Protein AF-0000000080188715 (afdb_homodimer)

Foldseek 3Di:
DPPPPPPLPDADPVLVVLVVVCVVCVVPDPDDQLCVSCVVVVHHSVVSVVNQVSVCPHDDDDNDDDDDDDPDDDDDDDD/DPPPPPPLPDADPVLVVLVVVCVVCVVPDPDDQLCVSCVVVVHHSVVSVVNQVSVCPHDDDDNGDDDDDDPDDDDDDDD

Sequence (158 aa):
MSATAAAAQSLTPKQHRILDYLRDHADDRTYFKSRNIGDELDLSAKEVGANMPAIEEADHDLDVERWGYSSSTTWKVVAMSATAAAAQSLTPKQHRILDYLRDHADDRTYFKSRNIGDELDLSAKEVGANMPAIEEADHDLDVERWGYSSSTTWKVVA

Radius of gyration: 21.08 Å; Cα contacts (8 Å, |Δi|>4): 203; chains: 2; bounding box: 25×69×39 Å

Nearest PDB structures (foldseek):
  5duk-assembly1_B  TM=5.042E-01  e=7.861E-01  Thermoplasmatales archaeon SCGC AB-539-N05
  2cqq-assembly1_A  TM=4.545E-01  e=1.966E+00  Homo sapiens
  2l9r-assembly1_A  TM=4.486E-01  e=2.912E+00  Homo sapiens
  7vf9-assembly1_F  TM=5.287E-01  e=8.865E+00  Pseudomonas aeruginosa PAO1
  5duk-assembly1_B  TM=5.044E-01  e=8.945E-01  Thermoplasmatales archaeon SCGC AB-539-N05

pLDDT: mean 87.86, std 17.8, range [27.39, 98.56]

Structure (mmCIF, N/CA/C/O backbone):
data_AF-0000000080188715-model_v1
#
loop_
_entity.id
_entity.type
_entity.pdbx_description
1 polymer 'DUF7123 domain-containing protein'
#
loop_
_atom_site.group_PDB
_atom_site.id
_atom_site.type_symbol
_atom_site.label_atom_id
_atom_site.label_alt_id
_atom_site.label_comp_id
_atom_site.label_asym_id
_atom_site.label_entity_id
_atom_site.label_seq_id
_atom_site.pdbx_PDB_ins_code
_atom_site.Cartn_x
_atom_site.Cartn_y
_atom_site.Cartn_z
_atom_site.occupancy
_atom_site.B_iso_or_equiv
_atom_site.auth_seq_id
_atom_site.auth_comp_id
_atom_site.auth_asym_id
_atom_site.auth_atom_id
_atom_site.pdbx_PDB_model_num
ATOM 1 N N . MET A 1 1 ? -9.523 34.156 -16.219 1 28.33 1 MET A N 1
ATOM 2 C CA . MET A 1 1 ? -9.914 33.344 -15.07 1 28.33 1 MET A CA 1
ATOM 3 C C . MET A 1 1 ? -8.766 33.25 -14.07 1 28.33 1 MET A C 1
ATOM 5 O O . MET A 1 1 ? -7.688 32.75 -14.398 1 28.33 1 MET A O 1
ATOM 9 N N . SER A 1 2 ? -8.523 34.25 -13.172 1 31.83 2 SER A N 1
ATOM 10 C CA . SER A 1 2 ? -7.496 34.469 -12.164 1 31.83 2 SER A CA 1
ATOM 11 C C . SER A 1 2 ? -7.387 33.281 -11.219 1 31.83 2 SER A C 1
ATOM 13 O O . SER A 1 2 ? -8.398 32.719 -10.797 1 31.83 2 SER A O 1
ATOM 15 N N . ALA A 1 3 ? -6.43 32.344 -11.445 1 40.41 3 ALA A N 1
ATOM 16 C CA . ALA A 1 3 ? -6.141 31.25 -10.539 1 40.41 3 ALA A CA 1
ATOM 17 C C . ALA A 1 3 ? -6.219 31.703 -9.086 1 40.41 3 ALA A C 1
ATOM 19 O O . ALA A 1 3 ? -5.449 32.562 -8.648 1 40.41 3 ALA A O 1
ATOM 20 N N . THR A 1 4 ? -7.449 31.922 -8.617 1 41.44 4 THR A N 1
ATOM 21 C CA . THR A 1 4 ? -7.668 32.25 -7.207 1 41.44 4 THR A CA 1
ATOM 22 C C . THR A 1 4 ? -6.672 31.484 -6.324 1 41.44 4 THR A C 1
ATOM 24 O O . THR A 1 4 ? -6.574 30.266 -6.395 1 41.44 4 THR A O 1
ATOM 27 N N . ALA A 1 5 ? -5.578 32.031 -5.949 1 42.66 5 ALA A N 1
ATOM 28 C CA . ALA A 1 5 ? -4.66 31.547 -4.922 1 42.66 5 ALA A CA 1
ATOM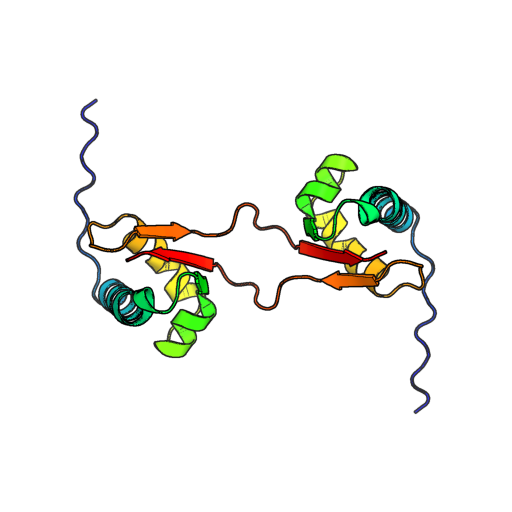 29 C C . ALA A 1 5 ? -5.418 30.891 -3.768 1 42.66 5 ALA A C 1
ATOM 31 O O . ALA A 1 5 ? -6.266 31.531 -3.137 1 42.66 5 ALA A O 1
ATOM 32 N N . ALA A 1 6 ? -5.941 29.719 -3.844 1 44.91 6 ALA A N 1
ATOM 33 C CA . ALA A 1 6 ? -6.605 29.094 -2.703 1 44.91 6 ALA A CA 1
ATOM 34 C C . ALA A 1 6 ? -5.965 29.531 -1.39 1 44.91 6 ALA A C 1
ATOM 36 O O . ALA A 1 6 ? -4.742 29.469 -1.238 1 44.91 6 ALA A O 1
ATOM 37 N N . ALA A 1 7 ? -6.383 30.5 -0.701 1 47.44 7 ALA A N 1
ATOM 38 C CA . ALA A 1 7 ? -6.027 30.969 0.634 1 47.44 7 ALA A CA 1
ATOM 39 C C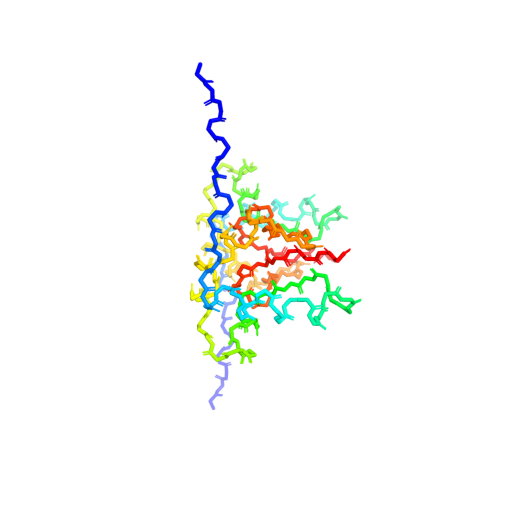 . ALA A 1 7 ? -5.527 29.828 1.509 1 47.44 7 ALA A C 1
ATOM 41 O O . ALA A 1 7 ? -6.094 28.734 1.488 1 47.44 7 ALA A O 1
ATOM 42 N N . ALA A 1 8 ? -4.191 29.641 1.645 1 52.78 8 ALA A N 1
ATOM 43 C CA . ALA A 1 8 ? -3.623 28.656 2.551 1 52.78 8 ALA A CA 1
ATOM 44 C C . ALA A 1 8 ? -4.504 28.469 3.781 1 52.78 8 ALA A C 1
ATOM 46 O O . ALA A 1 8 ? -4.668 29.391 4.586 1 52.78 8 ALA A O 1
ATOM 47 N N . GLN A 1 9 ? -5.727 27.938 3.541 1 66 9 GLN A N 1
ATOM 48 C CA . GLN A 1 9 ? -6.617 27.734 4.68 1 66 9 GLN A CA 1
ATOM 49 C C . GLN A 1 9 ? -5.832 27.312 5.918 1 66 9 GLN A C 1
ATOM 51 O O . GLN A 1 9 ? -4.844 26.578 5.816 1 66 9 GLN A O 1
ATOM 56 N N . SER A 1 10 ? -6.023 28.125 6.938 1 88.19 10 SER A N 1
ATOM 57 C CA . SER A 1 10 ? -5.41 27.859 8.234 1 88.19 10 SER A CA 1
ATOM 58 C C . SER A 1 10 ? -5.723 26.453 8.719 1 88.19 10 SER A C 1
ATOM 60 O O . SER A 1 10 ? -6.828 25.953 8.516 1 88.19 10 SER A O 1
ATOM 62 N N . LEU A 1 11 ? -4.758 25.781 9.109 1 95.38 11 LEU A N 1
ATOM 63 C CA . LEU A 1 11 ? -4.891 24.422 9.625 1 95.38 11 LEU A CA 1
ATOM 64 C C . LEU A 1 11 ? -5.742 24.406 10.891 1 95.38 11 LEU A C 1
ATOM 66 O O . LEU A 1 11 ? -5.691 25.344 11.695 1 95.38 11 LEU A O 1
ATOM 70 N N . THR A 1 12 ? -6.59 23.438 10.969 1 96.38 12 THR A N 1
ATOM 71 C CA . THR A 1 12 ? -7.324 23.203 12.211 1 96.38 12 THR A CA 1
ATOM 72 C C . THR A 1 12 ? -6.375 22.781 13.328 1 96.38 12 THR A C 1
ATOM 74 O O . THR A 1 12 ? -5.223 22.422 13.07 1 96.38 12 THR A O 1
ATOM 77 N N . PRO A 1 13 ? -6.848 22.891 14.531 1 96.25 13 PRO A N 1
ATOM 78 C CA . PRO A 1 13 ? -6.008 22.453 15.648 1 96.25 13 PRO A CA 1
ATOM 79 C C . PRO A 1 13 ? -5.535 21 15.492 1 96.25 13 PRO A C 1
ATOM 81 O O . PRO A 1 13 ? -4.387 20.688 15.805 1 96.25 13 PRO A O 1
ATOM 84 N N . LYS A 1 14 ? -6.41 20.172 15.031 1 97.19 14 LYS A N 1
ATOM 85 C CA . LYS A 1 14 ? -6.023 18.781 14.82 1 97.19 14 LYS A CA 1
ATOM 86 C C . LYS A 1 14 ? -4.941 18.672 13.75 1 97.19 14 LYS A C 1
ATOM 88 O O . LYS A 1 14 ? -3.967 17.938 13.922 1 97.19 14 LYS A O 1
ATOM 93 N N . GLN A 1 15 ? -5.066 19.344 12.727 1 97.75 15 GLN A N 1
ATOM 94 C CA . GLN A 1 15 ? -4.074 19.359 11.656 1 97.75 15 GLN A CA 1
ATOM 95 C C . GLN A 1 15 ? -2.732 19.891 12.164 1 97.75 15 GLN A C 1
ATOM 97 O O . GLN A 1 15 ? -1.677 19.359 11.797 1 97.75 15 GLN A O 1
ATOM 102 N N . HIS A 1 16 ? -2.816 20.859 13.023 1 97.31 16 HIS A N 1
ATOM 103 C CA . HIS A 1 16 ? -1.587 21.391 13.602 1 97.31 16 HIS A CA 1
ATOM 104 C C . HIS A 1 16 ? -0.886 20.359 14.469 1 97.31 16 HIS A C 1
ATOM 106 O O . HIS A 1 16 ? 0.342 20.25 14.445 1 97.31 16 HIS A O 1
ATOM 112 N N . ARG A 1 17 ? -1.67 19.688 15.195 1 97.88 17 ARG A N 1
ATOM 113 C CA . ARG A 1 17 ? -1.108 18.625 16.031 1 97.88 17 ARG A CA 1
ATOM 114 C C . ARG A 1 17 ? -0.379 17.594 15.18 1 97.88 17 ARG A C 1
ATOM 116 O O . ARG A 1 17 ? 0.728 17.172 15.523 1 97.88 17 ARG A O 1
ATOM 123 N N . ILE A 1 18 ? -0.986 17.156 14.109 1 98.5 18 ILE A N 1
ATOM 124 C CA . ILE A 1 18 ? -0.367 16.188 13.219 1 98.5 18 ILE A CA 1
ATOM 125 C C . ILE A 1 18 ? 0.904 16.781 12.609 1 98.5 18 ILE A C 1
ATOM 127 O O . ILE A 1 18 ? 1.949 16.125 12.586 1 98.5 18 ILE A O 1
ATOM 131 N N . LEU A 1 19 ? 0.84 17.969 12.172 1 98.38 19 LEU A N 1
ATOM 132 C CA . LEU A 1 19 ? 1.987 18.641 11.562 1 98.38 19 LEU A CA 1
ATOM 133 C C . LEU A 1 19 ? 3.154 18.719 12.539 1 98.38 19 LEU A C 1
ATOM 135 O O . LEU A 1 19 ? 4.305 18.469 12.164 1 98.38 19 LEU A O 1
ATOM 139 N N . ASP A 1 20 ? 2.906 19.062 13.742 1 98.06 20 ASP A N 1
ATOM 140 C CA . ASP A 1 20 ? 3.949 19.156 14.766 1 98.06 20 ASP A CA 1
ATOM 141 C C . ASP A 1 20 ? 4.637 17.797 14.961 1 98.06 20 ASP A C 1
ATOM 143 O O . ASP A 1 20 ? 5.859 17.734 15.094 1 98.06 20 ASP A O 1
ATOM 147 N N . TYR A 1 21 ? 3.832 16.828 15.078 1 98.5 21 TYR A N 1
ATOM 148 C CA . TYR A 1 21 ? 4.379 15.477 15.188 1 98.5 21 TYR A CA 1
ATOM 149 C C . TYR A 1 21 ? 5.324 15.18 14.031 1 98.5 21 TYR A C 1
ATOM 151 O O . TYR A 1 21 ? 6.418 14.641 14.234 1 98.5 21 TYR A O 1
ATOM 159 N N . LEU A 1 22 ? 4.926 15.461 12.766 1 98.38 22 LEU A N 1
ATOM 160 C CA . LEU A 1 22 ? 5.77 15.234 11.602 1 98.38 22 LEU A CA 1
ATOM 161 C C . LEU A 1 22 ? 7.082 16 11.719 1 98.38 22 LEU A C 1
ATOM 163 O O . LEU A 1 22 ? 8.156 15.453 11.453 1 98.38 22 LEU A O 1
ATOM 167 N N . ARG A 1 23 ? 7.012 17.203 12.133 1 97.69 23 ARG A N 1
ATOM 168 C CA . ARG A 1 23 ? 8.195 18.047 12.297 1 97.69 23 ARG A CA 1
ATOM 169 C C . ARG A 1 23 ? 9.195 17.422 13.258 1 97.69 23 ARG A C 1
ATOM 171 O O . ARG A 1 23 ? 10.391 17.391 12.984 1 97.69 23 ARG A O 1
ATOM 178 N N . ASP A 1 24 ? 8.633 16.922 14.281 1 97.5 24 ASP A N 1
ATOM 179 C CA . ASP A 1 24 ? 9.461 16.375 15.352 1 97.5 24 ASP A CA 1
ATOM 180 C C . ASP A 1 24 ? 10.188 15.117 14.883 1 97.5 24 ASP A C 1
ATOM 182 O O . ASP A 1 24 ? 11.203 14.719 15.469 1 97.5 24 ASP A O 1
ATOM 186 N N . HIS A 1 25 ? 9.695 14.5 13.859 1 97.75 25 HIS A N 1
ATOM 187 C CA . HIS A 1 25 ? 10.242 13.195 13.508 1 97.75 25 HIS A CA 1
ATOM 188 C C . HIS A 1 25 ? 10.844 13.211 12.102 1 97.75 25 HIS A C 1
ATOM 190 O O . HIS A 1 25 ? 11.508 12.258 11.695 1 97.75 25 HIS A O 1
ATOM 196 N N . ALA A 1 26 ? 10.703 14.289 11.391 1 96.62 26 ALA A N 1
ATOM 197 C CA . ALA A 1 26 ? 11.039 14.359 9.969 1 96.62 26 ALA A CA 1
ATOM 198 C C . ALA A 1 26 ? 12.555 14.297 9.758 1 96.62 26 ALA A C 1
ATOM 200 O O . ALA A 1 26 ? 13.023 13.977 8.672 1 96.62 26 ALA A O 1
ATOM 201 N N . ASP A 1 27 ? 13.344 14.617 10.789 1 92.81 27 ASP A N 1
ATOM 202 C CA . ASP A 1 27 ? 14.797 14.547 10.672 1 92.81 27 ASP A CA 1
ATOM 203 C C . ASP A 1 27 ? 15.281 13.102 10.664 1 92.81 27 ASP A C 1
ATOM 205 O O . ASP A 1 27 ? 16.312 12.789 10.062 1 92.81 27 ASP A O 1
ATOM 209 N N . ASP A 1 28 ? 14.539 12.258 11.234 1 92.94 28 ASP A N 1
ATOM 210 C CA . ASP A 1 28 ? 14.977 10.883 11.445 1 92.94 28 ASP A CA 1
ATOM 211 C C . ASP A 1 28 ? 14.188 9.914 10.555 1 92.94 28 ASP A C 1
ATOM 213 O O . ASP A 1 28 ? 14.562 8.75 10.422 1 92.94 28 ASP A O 1
ATOM 217 N N . ARG A 1 29 ? 13.055 10.422 10.078 1 93.19 29 ARG A N 1
ATOM 218 C CA . ARG A 1 29 ? 12.141 9.547 9.344 1 93.19 29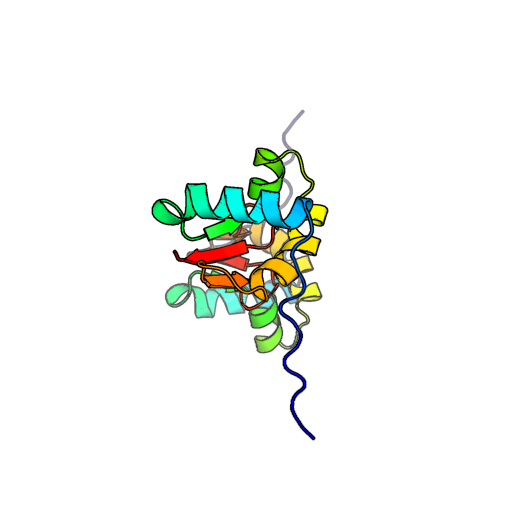 ARG A CA 1
ATOM 219 C C . ARG A 1 29 ? 11.594 10.242 8.102 1 93.19 29 ARG A C 1
ATOM 221 O O . ARG A 1 29 ? 11.234 11.414 8.148 1 93.19 29 ARG A O 1
ATOM 228 N N . THR A 1 30 ? 11.547 9.523 7.012 1 94.44 30 THR A N 1
ATOM 229 C CA . THR A 1 30 ? 11.078 10.094 5.754 1 94.44 30 THR A CA 1
ATOM 230 C C . THR A 1 30 ? 9.664 9.609 5.438 1 94.44 30 THR A C 1
ATOM 232 O O . THR A 1 30 ? 8.859 10.352 4.859 1 94.44 30 THR A O 1
ATOM 235 N N . TYR A 1 31 ? 9.344 8.344 5.836 1 91.88 31 TYR A N 1
ATOM 236 C CA . TYR A 1 31 ? 8.062 7.754 5.48 1 91.88 31 TYR A CA 1
ATOM 237 C C . TYR A 1 31 ? 7.207 7.52 6.719 1 91.88 31 TYR A C 1
ATOM 239 O O . TYR A 1 31 ? 7.68 6.953 7.707 1 91.88 31 TYR A O 1
ATOM 247 N N . PHE A 1 32 ? 5.961 8.047 6.633 1 95.19 32 PHE A N 1
ATOM 248 C CA . PHE A 1 32 ? 5.008 7.941 7.73 1 95.19 32 PHE A CA 1
ATOM 249 C C . PHE A 1 32 ? 3.746 7.215 7.289 1 95.19 32 PHE A C 1
ATOM 251 O O . PHE A 1 32 ? 3.068 7.648 6.355 1 95.19 32 PHE A O 1
ATOM 258 N N . LYS A 1 33 ? 3.373 6.125 7.988 1 91.75 33 LYS A N 1
ATOM 259 C CA . LYS A 1 33 ? 2.082 5.484 7.75 1 91.75 33 LYS A CA 1
ATOM 260 C C .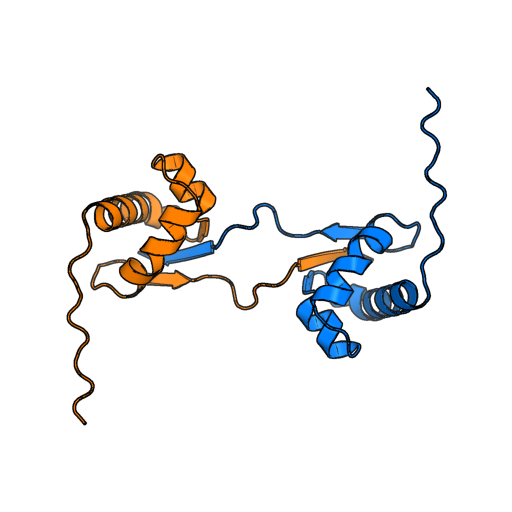 LYS A 1 33 ? 0.987 6.117 8.602 1 91.75 33 LYS A C 1
ATOM 262 O O . LYS A 1 33 ? 1.188 6.371 9.789 1 91.75 33 LYS A O 1
ATOM 267 N N . SER A 1 34 ? -0.17 6.344 7.922 1 95.06 34 SER A N 1
ATOM 268 C CA . SER A 1 34 ? -1.286 6.957 8.633 1 95.06 34 SER A CA 1
ATOM 269 C C . SER A 1 34 ? -1.621 6.188 9.906 1 95.06 34 SER A C 1
ATOM 271 O O . SER A 1 34 ? -1.9 6.789 10.945 1 95.06 34 SER A O 1
ATOM 273 N N . ARG A 1 35 ? -1.6 4.918 9.836 1 95 35 ARG A N 1
ATOM 274 C CA . ARG A 1 35 ? -1.927 4.098 11 1 95 35 ARG A CA 1
ATOM 275 C C . ARG A 1 35 ? -0.937 4.336 12.133 1 95 35 ARG A C 1
ATOM 277 O O . ARG A 1 35 ? -1.333 4.461 13.297 1 95 35 ARG A O 1
ATOM 284 N N . ASN A 1 36 ? 0.306 4.441 11.828 1 94.5 36 ASN A N 1
ATOM 285 C CA . ASN A 1 36 ? 1.323 4.672 12.852 1 94.5 36 ASN A CA 1
ATOM 286 C C . ASN A 1 36 ? 1.208 6.066 13.453 1 94.5 36 ASN A C 1
ATOM 288 O O . ASN A 1 36 ? 1.36 6.242 14.664 1 94.5 36 ASN A O 1
ATOM 292 N N . ILE A 1 37 ? 0.968 7.035 12.578 1 97.38 37 ILE A N 1
ATOM 293 C CA . ILE A 1 37 ? 0.721 8.391 13.07 1 97.38 37 ILE A CA 1
ATOM 294 C C . ILE A 1 37 ? -0.447 8.375 14.055 1 97.38 37 ILE A C 1
ATOM 296 O O . ILE A 1 37 ? -0.354 8.945 15.148 1 97.38 37 ILE A O 1
ATOM 300 N N . GLY A 1 38 ? -1.505 7.734 13.633 1 97.81 38 GLY A N 1
ATOM 301 C CA . GLY A 1 38 ? -2.676 7.633 14.492 1 97.81 38 GLY A CA 1
ATOM 302 C C . GLY A 1 38 ? -2.377 6.988 15.836 1 97.81 38 GLY A C 1
ATOM 303 O O . GLY A 1 38 ? -2.785 7.5 16.875 1 97.81 38 GLY A O 1
ATOM 304 N N . ASP A 1 39 ? -1.614 5.945 15.875 1 96.5 39 ASP A N 1
ATOM 305 C CA . ASP A 1 39 ? -1.262 5.238 17.094 1 96.5 39 ASP A CA 1
ATOM 306 C C . ASP A 1 39 ? -0.499 6.152 18.062 1 96.5 39 ASP A C 1
ATOM 308 O O . ASP A 1 39 ? -0.708 6.098 19.266 1 96.5 39 ASP A O 1
ATOM 312 N N . GLU A 1 40 ? 0.334 6.977 17.484 1 97.06 40 GLU A N 1
ATOM 313 C CA . GLU A 1 40 ? 1.166 7.855 18.312 1 97.06 40 GLU A CA 1
ATOM 314 C C . GLU A 1 40 ? 0.356 9.023 18.859 1 97.06 40 GLU A C 1
ATOM 316 O O . GLU A 1 40 ? 0.639 9.523 19.953 1 97.06 40 GLU A O 1
ATOM 321 N N . LEU A 1 41 ? -0.663 9.406 18.203 1 98.56 41 LEU A N 1
ATOM 322 C CA . LEU A 1 41 ? -1.377 10.625 18.562 1 98.56 41 LEU A CA 1
ATOM 323 C C . LEU A 1 41 ? -2.758 10.305 19.125 1 98.56 41 LEU A C 1
ATOM 325 O O . LEU A 1 41 ? -3.549 11.211 19.391 1 98.56 41 LEU A O 1
ATOM 329 N N . ASP A 1 42 ? -3.049 9.078 19.219 1 98 42 ASP A N 1
ATOM 330 C CA . ASP A 1 42 ? -4.355 8.633 19.703 1 98 42 ASP A CA 1
ATOM 331 C C . ASP A 1 42 ? -5.465 9.07 18.75 1 98 42 ASP A C 1
ATOM 333 O O . ASP A 1 42 ? -6.453 9.672 19.172 1 98 42 ASP A O 1
ATOM 337 N N . LEU A 1 43 ? -5.215 8.844 17.469 1 98.12 43 LEU A N 1
ATOM 338 C CA . LEU A 1 43 ? -6.164 9.016 16.375 1 98.12 43 LEU A CA 1
ATOM 339 C C . LEU A 1 43 ? -6.34 7.719 15.594 1 98.12 43 LEU A C 1
ATOM 341 O O . LEU A 1 43 ? -5.508 6.812 15.688 1 98.12 43 LEU A O 1
ATOM 345 N N . SER A 1 44 ? -7.477 7.66 14.898 1 96.75 44 SER A N 1
ATOM 346 C CA . SER A 1 44 ? -7.621 6.539 13.977 1 96.75 44 SER A CA 1
ATOM 347 C C . SER A 1 44 ? -6.848 6.785 12.688 1 96.75 44 SER A C 1
ATOM 349 O O . SER A 1 44 ? -6.602 7.934 12.312 1 96.75 44 SER A O 1
ATOM 351 N N . ALA A 1 45 ? -6.586 5.727 12.008 1 94.5 45 ALA A N 1
ATOM 352 C CA . ALA A 1 45 ? -5.977 5.836 10.68 1 94.5 45 ALA A CA 1
ATOM 353 C C . ALA A 1 45 ? -6.848 6.664 9.742 1 94.5 45 ALA A C 1
ATOM 355 O O . ALA A 1 45 ? -6.336 7.469 8.961 1 94.5 45 ALA A O 1
ATOM 356 N N . LYS A 1 46 ? -8.141 6.496 9.914 1 95.31 46 LYS A N 1
ATOM 357 C CA . LYS A 1 46 ? -9.102 7.227 9.086 1 95.31 46 LYS A CA 1
ATOM 358 C C . LYS A 1 46 ? -9.031 8.727 9.352 1 95.31 46 LYS A C 1
ATOM 360 O O . LYS A 1 46 ? -9.07 9.531 8.422 1 95.31 46 LYS A O 1
ATOM 365 N N . GLU A 1 47 ? -8.906 9.086 10.57 1 96.88 47 GLU A N 1
ATOM 366 C CA . GLU A 1 47 ? -8.797 10.492 10.953 1 96.88 47 GLU A CA 1
ATOM 367 C C . GLU A 1 47 ? -7.52 11.117 10.398 1 96.88 47 GLU A C 1
ATOM 369 O O . GLU A 1 47 ? -7.547 12.227 9.867 1 96.88 47 GLU A O 1
ATOM 374 N N . VAL A 1 48 ? -6.457 10.43 10.461 1 97.88 48 VAL A N 1
ATOM 375 C CA . VAL A 1 48 ? -5.191 10.945 9.953 1 97.88 48 VAL A CA 1
ATOM 376 C C . VAL A 1 48 ? -5.273 11.117 8.438 1 97.88 48 VAL A C 1
ATOM 378 O O . VAL A 1 48 ? -4.949 12.188 7.906 1 97.88 48 VAL A O 1
ATOM 381 N N . GLY A 1 49 ? -5.695 10.086 7.816 1 96 49 GLY A N 1
ATOM 382 C CA . GLY A 1 49 ? -5.812 10.125 6.367 1 96 49 GLY A CA 1
ATOM 383 C C . GLY A 1 49 ? -6.668 11.273 5.867 1 96 49 GLY A C 1
ATOM 384 O O . GLY A 1 49 ? -6.355 11.891 4.848 1 96 49 GLY A O 1
ATOM 385 N N . ALA A 1 50 ? -7.727 11.586 6.566 1 96.69 50 ALA A N 1
ATOM 386 C CA . ALA A 1 50 ? -8.648 12.648 6.168 1 96.69 50 ALA A CA 1
ATOM 387 C C . ALA A 1 50 ? -8.008 14.023 6.336 1 96.69 50 ALA A C 1
ATOM 389 O O . ALA A 1 50 ? -8.398 14.984 5.676 1 96.69 50 ALA A O 1
ATOM 390 N N . ASN A 1 51 ? -6.996 14.102 7.176 1 97.75 51 ASN A N 1
ATOM 391 C CA . ASN A 1 51 ? -6.426 15.406 7.492 1 97.75 51 ASN A CA 1
ATOM 392 C C . ASN A 1 51 ? -5.121 15.648 6.734 1 97.75 51 ASN A C 1
ATOM 394 O O . ASN A 1 51 ? -4.699 16.797 6.562 1 97.75 51 ASN A O 1
ATOM 398 N N . MET A 1 52 ? -4.512 14.641 6.246 1 97.75 52 MET A N 1
ATOM 399 C CA . MET A 1 52 ? -3.184 14.734 5.645 1 97.75 52 MET A CA 1
ATOM 400 C C . MET A 1 52 ? -3.232 15.516 4.336 1 97.75 52 MET A C 1
ATOM 402 O O . MET A 1 52 ? -2.314 16.281 4.035 1 97.75 52 MET A O 1
ATOM 406 N N . PRO A 1 53 ? -4.332 15.438 3.549 1 96.5 53 PRO A N 1
ATOM 407 C CA . PRO A 1 53 ? -4.355 16.234 2.318 1 96.5 53 PRO A CA 1
ATOM 408 C C . PRO A 1 53 ? -4.285 17.734 2.586 1 96.5 53 PRO A C 1
ATOM 410 O O . PRO A 1 53 ? -3.611 18.469 1.855 1 96.5 53 PRO A O 1
ATOM 413 N N . ALA A 1 54 ? -4.938 18.188 3.631 1 96.81 54 ALA A N 1
ATOM 414 C CA . ALA A 1 54 ? -4.867 19.609 3.98 1 96.81 54 ALA A CA 1
ATOM 415 C C . ALA A 1 54 ? -3.445 20 4.363 1 96.81 54 ALA A C 1
ATOM 417 O O . ALA A 1 54 ? -2.992 21.109 4.023 1 96.81 54 ALA A O 1
ATOM 418 N N . ILE A 1 55 ? -2.758 19.125 5.008 1 97.38 55 ILE A N 1
ATOM 419 C CA . ILE A 1 55 ? -1.382 19.391 5.414 1 97.38 55 ILE A CA 1
ATOM 420 C C . ILE A 1 55 ? -0.472 19.406 4.188 1 97.38 55 ILE A C 1
ATOM 422 O O . ILE A 1 55 ? 0.423 20.234 4.074 1 97.38 55 ILE A O 1
ATOM 426 N N . GLU A 1 56 ? -0.726 18.516 3.371 1 96.5 56 GLU A N 1
ATOM 427 C CA . GLU A 1 56 ? 0.024 18.453 2.121 1 96.5 56 GLU A CA 1
ATOM 428 C C . GLU A 1 56 ? -0.074 19.75 1.342 1 96.5 56 GLU A C 1
ATOM 430 O O . GLU A 1 56 ? 0.916 20.219 0.774 1 96.5 56 GLU A O 1
ATOM 435 N N . GLU A 1 57 ? -1.206 20.375 1.397 1 95.19 57 GLU A N 1
ATOM 436 C CA . GLU A 1 57 ? -1.49 21.531 0.562 1 95.19 57 GLU A CA 1
ATOM 437 C C . GLU A 1 57 ? -1.162 22.828 1.292 1 95.19 57 GLU A C 1
ATOM 439 O O . GLU A 1 57 ? -1.07 23.891 0.672 1 95.19 57 GLU A O 1
ATOM 444 N N . ALA A 1 58 ? -1.022 22.75 2.537 1 95.25 58 ALA A N 1
ATOM 445 C CA . ALA A 1 58 ? -0.818 23.953 3.334 1 95.25 58 ALA A CA 1
ATOM 446 C C . ALA A 1 58 ? 0.597 24.5 3.154 1 95.25 58 ALA A C 1
ATOM 448 O O . ALA A 1 58 ? 1.465 23.812 2.604 1 95.25 58 ALA A O 1
ATOM 449 N N . ASP A 1 59 ? 0.692 25.797 3.613 1 94 59 ASP A N 1
ATOM 450 C CA . ASP A 1 59 ? 1.998 26.453 3.566 1 94 59 ASP A CA 1
ATOM 451 C C . ASP A 1 59 ? 2.764 26.234 4.871 1 94 59 ASP A C 1
ATOM 453 O O . ASP A 1 59 ? 2.418 26.828 5.898 1 94 59 ASP A O 1
ATOM 457 N N . HIS A 1 60 ? 3.732 25.406 4.75 1 94.75 60 HIS A N 1
ATOM 458 C CA . HIS A 1 60 ? 4.605 25.125 5.887 1 94.75 60 HIS A CA 1
ATOM 459 C C . HIS A 1 60 ? 5.984 24.672 5.43 1 94.75 60 HIS A C 1
ATOM 461 O O . HIS A 1 60 ? 6.285 24.703 4.234 1 94.75 60 HIS A O 1
ATOM 467 N N . ASP A 1 61 ? 6.777 24.266 6.41 1 95.12 61 ASP A N 1
ATOM 468 C CA . ASP A 1 61 ? 8.211 24.125 6.156 1 95.12 61 ASP A CA 1
ATOM 469 C C . ASP A 1 61 ? 8.547 22.703 5.715 1 95.12 61 ASP A C 1
ATOM 471 O O . ASP A 1 61 ? 9.711 22.391 5.453 1 95.12 61 ASP A O 1
ATOM 475 N N . LEU A 1 62 ? 7.605 21.828 5.688 1 96.94 62 LEU A N 1
ATOM 476 C CA . LEU A 1 62 ? 7.84 20.453 5.266 1 96.94 62 LEU A CA 1
ATOM 477 C C . LEU A 1 62 ? 7.34 20.219 3.842 1 96.94 62 LEU A C 1
ATOM 479 O O . LEU A 1 62 ? 6.391 20.875 3.402 1 96.94 62 LEU A O 1
ATOM 483 N N . ASP A 1 63 ? 8.031 19.391 3.113 1 96.31 63 ASP A N 1
ATOM 484 C CA . ASP A 1 63 ? 7.48 18.812 1.887 1 96.31 63 ASP A CA 1
ATOM 485 C C . ASP A 1 63 ? 6.727 17.516 2.174 1 96.31 63 ASP A C 1
ATOM 487 O O . ASP A 1 63 ? 7.332 16.516 2.562 1 96.31 63 ASP A O 1
ATOM 491 N N . VAL A 1 64 ? 5.453 17.547 2.062 1 97 64 VAL A N 1
ATOM 492 C CA . VAL A 1 64 ? 4.578 16.422 2.363 1 97 64 VAL A CA 1
ATOM 493 C C . VAL A 1 64 ? 3.873 15.961 1.089 1 97 64 VAL A C 1
ATOM 495 O O . VAL A 1 64 ? 3.279 16.781 0.372 1 97 64 VAL A O 1
ATOM 498 N N . GLU A 1 65 ? 3.938 14.734 0.755 1 94.44 65 GLU A N 1
ATOM 499 C CA . GLU A 1 65 ? 3.238 14.195 -0.409 1 94.44 65 GLU A CA 1
ATOM 500 C C . GLU A 1 65 ? 2.799 12.758 -0.173 1 94.44 65 GLU A C 1
ATOM 502 O O . GLU A 1 65 ? 3.48 12 0.521 1 94.44 65 GLU A O 1
ATOM 507 N N . ARG A 1 66 ? 1.634 12.406 -0.61 1 89.81 66 ARG A N 1
ATOM 508 C CA . ARG A 1 66 ? 1.186 11.016 -0.563 1 89.81 66 ARG A CA 1
ATOM 509 C C . ARG A 1 66 ? 2.139 10.102 -1.328 1 89.81 66 ARG A C 1
ATOM 511 O O . ARG A 1 66 ? 2.465 10.375 -2.486 1 89.81 66 ARG A O 1
ATOM 518 N N . TRP A 1 67 ? 2.57 9.172 -0.429 1 82.31 67 TRP A N 1
ATOM 519 C CA . TRP A 1 67 ? 3.523 8.234 -1.021 1 82.31 67 TRP A CA 1
ATOM 520 C C . TRP A 1 67 ? 2.812 7.012 -1.578 1 82.31 67 TRP A C 1
ATOM 522 O O . TRP A 1 67 ? 2.064 6.34 -0.861 1 82.31 67 TRP A O 1
ATOM 532 N N . GLY A 1 68 ? 3.104 6.453 -2.477 1 66.69 68 GLY A N 1
ATOM 533 C CA . GLY A 1 68 ? 2.621 5.219 -3.072 1 66.69 68 GLY A CA 1
ATOM 534 C C . GLY A 1 68 ? 1.793 5.441 -4.324 1 66.69 68 GLY A C 1
ATOM 535 O O . GLY A 1 68 ? 1.172 6.496 -4.484 1 66.69 68 GLY A O 1
ATOM 536 N N . TYR A 1 69 ? 2.324 5.098 -5.438 1 63.38 69 TYR A N 1
ATOM 537 C CA . TYR A 1 69 ? 1.682 5.16 -6.746 1 63.38 69 TYR A CA 1
ATOM 538 C C . TYR A 1 69 ? 0.334 4.449 -6.727 1 63.38 69 TYR A C 1
ATOM 540 O O . TYR A 1 69 ? -0.701 5.059 -7.008 1 63.38 69 TYR A O 1
ATOM 548 N N . SER A 1 70 ? 0.23 3.162 -7.016 1 60.91 70 SER A N 1
ATOM 549 C CA . SER A 1 70 ? -1.021 2.449 -7.254 1 60.91 70 SER A CA 1
ATOM 550 C C . SER A 1 70 ? -1.461 1.672 -6.02 1 60.91 70 SER A C 1
ATOM 552 O O . SER A 1 70 ? -0.629 1.112 -5.301 1 60.91 70 SER A O 1
ATOM 554 N N . SER A 1 71 ? -2.645 2.047 -5.598 1 68.94 71 SER A N 1
ATOM 555 C CA . SER A 1 71 ? -3.273 1.347 -4.484 1 68.94 71 SER A CA 1
ATOM 556 C C . SER A 1 71 ? -3.514 -0.122 -4.816 1 68.94 71 SER A C 1
ATOM 558 O O . SER A 1 71 ? -4.387 -0.445 -5.625 1 68.94 71 SER A O 1
ATOM 560 N N . SER A 1 72 ? -2.545 -0.767 -5.254 1 80.38 72 SER A N 1
ATOM 561 C CA . SER A 1 72 ? -2.779 -2.172 -5.57 1 80.38 72 SER A CA 1
ATOM 562 C C . SER A 1 72 ? -1.91 -3.084 -4.707 1 80.38 72 SER A C 1
ATOM 564 O O . SER A 1 72 ? -0.784 -2.727 -4.355 1 80.38 72 SER A O 1
ATOM 566 N N . THR A 1 73 ? -2.592 -4.23 -4.363 1 87.5 73 THR A N 1
ATOM 567 C CA . THR A 1 73 ? -1.835 -5.211 -3.59 1 87.5 73 THR A CA 1
ATOM 568 C C . THR A 1 73 ? -0.558 -5.609 -4.324 1 87.5 73 THR A C 1
ATOM 570 O O . THR A 1 73 ? -0.572 -5.816 -5.539 1 87.5 73 THR A O 1
ATOM 573 N N . THR A 1 74 ? 0.524 -5.645 -3.504 1 90 74 THR A N 1
ATOM 574 C CA . THR A 1 74 ? 1.797 -6.086 -4.062 1 90 74 THR A CA 1
ATOM 575 C C . THR A 1 74 ? 2.148 -7.484 -3.564 1 90 74 THR A C 1
ATOM 577 O O . THR A 1 74 ? 1.912 -7.812 -2.398 1 90 74 THR A O 1
ATOM 580 N N . TRP A 1 75 ? 2.688 -8.281 -4.473 1 94.31 75 TRP A N 1
ATOM 581 C CA . TRP A 1 75 ? 3.125 -9.641 -4.164 1 94.31 75 TRP A CA 1
ATOM 582 C C . TRP A 1 75 ? 4.621 -9.797 -4.406 1 94.31 75 TRP A C 1
ATOM 584 O O . TRP A 1 75 ? 5.152 -9.305 -5.406 1 94.31 75 TRP A O 1
ATOM 594 N N . LYS A 1 76 ? 5.301 -10.336 -3.447 1 94.88 76 LYS A N 1
ATOM 595 C CA . LYS A 1 76 ? 6.699 -10.727 -3.615 1 94.88 76 LYS A CA 1
ATOM 596 C C . LYS A 1 76 ? 6.812 -12.133 -4.191 1 94.88 76 LYS A C 1
ATOM 598 O O . LYS A 1 76 ? 6.207 -13.07 -3.67 1 94.88 76 LYS A O 1
ATOM 603 N N . VAL A 1 77 ? 7.551 -12.211 -5.266 1 97.19 77 VAL A N 1
ATOM 604 C CA . VAL A 1 77 ? 7.707 -13.484 -5.965 1 97.19 77 VAL A CA 1
ATOM 605 C C . VAL A 1 77 ? 9.188 -13.766 -6.199 1 97.19 77 VAL A C 1
ATOM 607 O O . VAL A 1 77 ? 9.906 -12.93 -6.762 1 97.19 77 VAL A O 1
ATOM 610 N N . VAL A 1 78 ? 9.617 -14.953 -5.676 1 95.31 78 VAL A N 1
ATOM 611 C CA . VAL A 1 78 ? 11.016 -15.336 -5.844 1 95.31 78 VAL A CA 1
ATOM 612 C C . VAL A 1 78 ? 11.102 -16.719 -6.492 1 95.31 78 VAL A C 1
ATOM 614 O O . VAL A 1 78 ? 10.422 -17.656 -6.062 1 95.31 78 VAL A O 1
ATOM 617 N N . ALA A 1 79 ? 11.828 -16.797 -7.539 1 91.69 79 ALA A N 1
ATOM 618 C CA . ALA A 1 79 ? 12.062 -18.078 -8.203 1 91.69 79 ALA A CA 1
ATOM 619 C C . ALA A 1 79 ? 13.07 -18.922 -7.422 1 91.69 79 ALA A C 1
ATOM 621 O O . ALA A 1 79 ? 13.945 -18.375 -6.742 1 91.69 79 ALA A O 1
ATOM 622 N N . MET B 1 1 ? -5.348 -34.281 16.969 1 27.39 1 MET B N 1
ATOM 623 C CA . MET B 1 1 ? -6.02 -33.562 15.883 1 27.39 1 MET B CA 1
ATOM 624 C C . MET B 1 1 ? -5.074 -33.344 14.695 1 27.39 1 MET B C 1
ATOM 626 O O . MET B 1 1 ? -4.004 -32.781 14.852 1 27.39 1 MET B O 1
ATOM 630 N N . SER B 1 2 ? -4.91 -34.344 13.797 1 27.44 2 SER B N 1
ATOM 631 C CA . SER B 1 2 ? -4.031 -34.438 12.633 1 27.44 2 SER B CA 1
ATOM 632 C C . SER B 1 2 ? -4.211 -33.219 11.719 1 27.44 2 SER B C 1
ATOM 634 O O . SER B 1 2 ? -5.34 -32.844 11.391 1 27.44 2 SER B O 1
ATOM 636 N N . ALA B 1 3 ? -3.467 -32.125 11.938 1 42.47 3 ALA B N 1
ATOM 637 C CA . ALA B 1 3 ? -3.465 -30.984 11.016 1 42.47 3 ALA B CA 1
ATOM 638 C C . ALA B 1 3 ? -3.674 -31.438 9.578 1 42.47 3 ALA B C 1
ATOM 640 O O . ALA B 1 3 ? -2.908 -32.25 9.062 1 42.47 3 ALA B O 1
ATOM 641 N N . THR B 1 4 ? -4.875 -31.719 9.18 1 39.06 4 THR B N 1
ATOM 642 C CA . THR B 1 4 ? -5.293 -32.094 7.836 1 39.06 4 THR B CA 1
ATOM 643 C C . THR B 1 4 ? -4.449 -31.375 6.789 1 39.06 4 THR B C 1
ATOM 645 O O . THR B 1 4 ? -4.375 -30.141 6.785 1 39.06 4 THR B O 1
ATOM 648 N N . ALA B 1 5 ? -3.414 -31.875 6.234 1 43.56 5 ALA B N 1
ATOM 649 C CA . ALA B 1 5 ? -2.656 -31.391 5.082 1 43.56 5 ALA B CA 1
ATOM 650 C C . ALA B 1 5 ? -3.578 -30.766 4.043 1 43.56 5 ALA B C 1
ATOM 652 O O . ALA B 1 5 ? -4.508 -31.406 3.555 1 43.56 5 ALA B O 1
ATOM 653 N N . ALA B 1 6 ? -4.07 -29.578 4.191 1 46.22 6 ALA B N 1
ATOM 654 C CA . ALA B 1 6 ? -4.883 -28.953 3.148 1 46.22 6 ALA B CA 1
ATOM 655 C C . ALA B 1 6 ? -4.43 -29.406 1.76 1 46.22 6 ALA B C 1
ATOM 657 O O . ALA B 1 6 ? -3.242 -29.328 1.436 1 46.22 6 ALA B O 1
ATOM 658 N N . ALA B 1 7 ? -4.895 -30.391 1.146 1 47.44 7 ALA B N 1
ATOM 659 C CA . ALA B 1 7 ? -4.727 -30.891 -0.217 1 47.44 7 ALA B CA 1
ATOM 660 C C . ALA B 1 7 ? -4.395 -29.75 -1.178 1 47.44 7 ALA B C 1
ATOM 662 O O . ALA B 1 7 ? -4.98 -28.672 -1.097 1 47.44 7 ALA B O 1
ATOM 663 N N . ALA B 1 8 ? -3.094 -29.578 -1.536 1 53.38 8 ALA B N 1
ATOM 664 C CA . ALA B 1 8 ? -2.682 -28.594 -2.543 1 53.38 8 ALA B CA 1
ATOM 665 C C . ALA B 1 8 ? -3.734 -28.469 -3.641 1 53.38 8 ALA B C 1
ATOM 667 O O . ALA B 1 8 ? -3.988 -29.422 -4.383 1 53.38 8 ALA B O 1
ATOM 668 N N . GLN B 1 9 ? -4.93 -27.984 -3.264 1 65.69 9 GLN B N 1
ATOM 669 C CA . GLN B 1 9 ? -5.988 -27.828 -4.254 1 65.69 9 GLN B CA 1
ATOM 670 C C . GLN B 1 9 ? -5.422 -27.375 -5.602 1 65.69 9 GLN B C 1
ATOM 672 O O . GLN B 1 9 ? -4.449 -26.625 -5.648 1 65.69 9 GLN B O 1
ATOM 677 N N . SER B 1 10 ? -5.734 -28.234 -6.586 1 88.06 10 SER B N 1
ATOM 678 C CA . SER B 1 10 ? -5.336 -27.953 -7.965 1 88.06 10 SER B CA 1
ATOM 679 C C . SER B 1 10 ? -5.762 -26.547 -8.391 1 88.06 10 SER B C 1
ATOM 681 O O . SER B 1 10 ? -6.848 -26.094 -8.031 1 88.06 10 SER B O 1
ATOM 683 N N . LEU B 1 11 ? -4.875 -25.859 -8.906 1 95.31 11 LEU B N 1
ATOM 684 C CA . LEU B 1 11 ? -5.125 -24.5 -9.398 1 95.31 11 LEU B CA 1
ATOM 685 C C . LEU B 1 11 ? -6.141 -24.516 -10.539 1 95.31 11 LEU B C 1
ATOM 687 O O . LEU B 1 11 ? -6.156 -25.453 -11.344 1 95.31 11 LEU B O 1
ATOM 691 N N . THR B 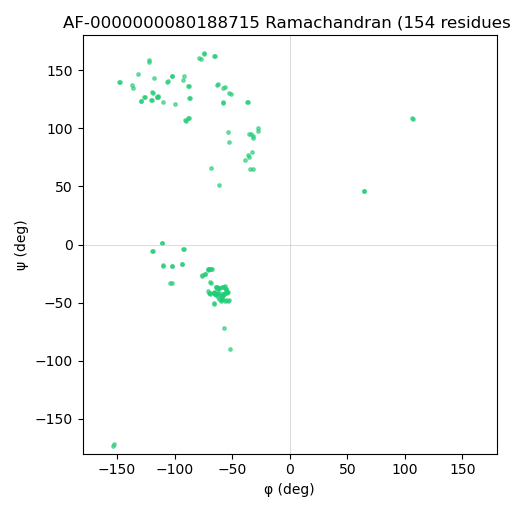1 12 ? -7.043 -23.578 -10.5 1 96.38 12 THR B N 1
ATOM 692 C CA . THR B 1 12 ? -7.949 -23.375 -11.625 1 96.38 12 THR B CA 1
ATOM 693 C C . THR B 1 12 ? -7.176 -22.922 -12.859 1 96.38 12 THR B C 1
ATOM 695 O O . THR B 1 12 ? -6.016 -22.531 -12.758 1 96.38 12 THR B O 1
ATOM 698 N N . PRO B 1 13 ? -7.801 -23.047 -13.992 1 96.25 13 PRO B N 1
ATOM 699 C CA . PRO B 1 13 ? -7.133 -22.578 -15.211 1 96.25 13 PRO B CA 1
ATOM 700 C C . PRO B 1 13 ? -6.691 -21.125 -15.109 1 96.25 13 PRO B C 1
ATOM 702 O O . PRO B 1 13 ? -5.605 -20.766 -15.578 1 96.25 13 PRO B O 1
ATOM 705 N N . LYS B 1 14 ? -7.531 -20.312 -14.539 1 97.12 14 LYS B N 1
ATOM 706 C CA . LYS B 1 14 ? -7.168 -18.906 -14.375 1 97.12 14 LYS B CA 1
ATOM 707 C C . LYS B 1 14 ? -5.961 -18.75 -13.461 1 97.12 14 LYS B C 1
ATOM 709 O O . LYS B 1 14 ? -5.043 -17.984 -13.758 1 97.12 14 LYS B O 1
ATOM 714 N N . GLN B 1 15 ? -5.922 -19.453 -12.422 1 97.75 15 GLN B N 1
ATOM 715 C CA . GLN B 1 15 ? -4.793 -19.422 -11.5 1 97.75 15 GLN B CA 1
ATOM 716 C C . GLN B 1 15 ? -3.516 -19.906 -12.18 1 97.75 15 GLN B C 1
ATOM 718 O O . GLN B 1 15 ? -2.439 -19.344 -11.953 1 97.75 15 GLN B O 1
ATOM 723 N N . HIS B 1 16 ? -3.68 -20.875 -13.023 1 97.31 16 HIS B N 1
ATOM 724 C CA . HIS B 1 16 ? -2.52 -21.375 -13.766 1 97.31 16 HIS B CA 1
ATOM 725 C C . HIS B 1 16 ? -1.977 -20.312 -14.711 1 97.31 16 HIS B C 1
ATOM 727 O O . HIS B 1 16 ? -0.761 -20.156 -14.852 1 97.31 16 HIS B O 1
ATOM 733 N N . ARG B 1 17 ? -2.887 -19.656 -15.328 1 97.81 17 ARG B N 1
ATOM 734 C CA . ARG B 1 17 ? -2.477 -18.578 -16.219 1 97.81 17 ARG B CA 1
ATOM 735 C C . ARG B 1 17 ? -1.676 -17.531 -15.469 1 97.81 17 ARG B C 1
ATOM 737 O O . ARG B 1 17 ? -0.64 -17.062 -15.953 1 97.81 17 ARG B O 1
ATOM 744 N N . ILE B 1 18 ? -2.146 -17.109 -14.336 1 98.5 18 ILE B N 1
ATOM 745 C CA . ILE B 1 18 ? -1.445 -16.125 -13.523 1 98.5 18 ILE B CA 1
ATOM 746 C C . ILE B 1 18 ? -0.087 -16.672 -13.102 1 98.5 18 ILE B C 1
ATOM 748 O O . ILE B 1 18 ? 0.93 -15.984 -13.203 1 98.5 18 ILE B O 1
ATOM 752 N N . LEU B 1 19 ? -0.061 -17.875 -12.641 1 98.38 19 LEU B N 1
ATOM 753 C CA . LEU B 1 19 ? 1.179 -18.5 -12.188 1 98.38 19 LEU B CA 1
ATOM 754 C C . LEU B 1 19 ? 2.207 -18.547 -13.312 1 98.38 19 LEU B C 1
ATOM 756 O O . LEU B 1 19 ? 3.387 -18.25 -13.094 1 98.38 19 LEU B O 1
ATOM 760 N N . ASP B 1 20 ? 1.813 -18.906 -14.484 1 98.06 20 ASP B N 1
ATOM 761 C CA . ASP B 1 20 ? 2.713 -18.953 -15.633 1 98.06 20 ASP B CA 1
ATOM 762 C C . ASP B 1 20 ? 3.32 -17.578 -15.906 1 98.06 20 ASP B C 1
ATOM 764 O O . ASP B 1 20 ? 4.512 -17.469 -16.203 1 98.06 20 ASP B O 1
ATOM 768 N N . TYR B 1 21 ? 2.471 -16.625 -15.93 1 98.5 21 TYR B N 1
ATOM 769 C CA . TYR B 1 21 ? 2.949 -15.258 -16.094 1 98.5 21 TYR B CA 1
ATOM 770 C C . TYR B 1 21 ? 4.027 -14.922 -15.07 1 98.5 21 TYR B C 1
ATOM 772 O O . TYR B 1 21 ? 5.062 -14.352 -15.414 1 98.5 21 TYR B O 1
ATOM 780 N N . LEU B 1 22 ? 3.793 -15.234 -13.773 1 98.38 22 LEU B N 1
ATOM 781 C CA . LEU B 1 22 ? 4.773 -14.977 -12.727 1 98.38 22 LEU B CA 1
ATOM 782 C C . LEU B 1 22 ? 6.086 -15.695 -13.016 1 98.38 22 LEU B C 1
ATOM 784 O O . LEU B 1 22 ? 7.16 -15.109 -12.891 1 98.38 22 LEU B O 1
ATOM 788 N N . ARG B 1 23 ? 6.008 -16.922 -13.406 1 97.69 23 ARG B N 1
ATOM 789 C CA . ARG B 1 23 ? 7.188 -17.719 -13.727 1 97.69 23 ARG B CA 1
ATOM 790 C C . ARG B 1 23 ? 8.023 -17.047 -14.812 1 97.69 23 ARG B C 1
ATOM 792 O O . ARG B 1 23 ? 9.25 -16.953 -14.688 1 97.69 23 ARG B O 1
ATOM 799 N N . ASP B 1 24 ? 7.316 -16.562 -15.758 1 97.44 24 ASP B N 1
ATOM 800 C CA . ASP B 1 24 ? 7.98 -15.977 -16.922 1 97.44 24 ASP B CA 1
ATOM 801 C C . ASP B 1 24 ? 8.719 -14.688 -16.547 1 97.44 24 ASP B C 1
ATOM 803 O O . ASP B 1 24 ? 9.633 -14.258 -17.25 1 97.44 24 ASP B O 1
ATOM 807 N N . HIS B 1 25 ? 8.336 -14.094 -15.469 1 97.69 25 HIS B N 1
ATOM 808 C CA . HIS B 1 25 ? 8.875 -12.766 -15.18 1 97.69 25 HIS B CA 1
ATOM 809 C C . HIS B 1 25 ? 9.656 -12.766 -13.875 1 97.69 25 HIS B C 1
ATOM 811 O O . HIS B 1 25 ? 10.328 -11.789 -13.547 1 97.69 25 HIS B O 1
ATOM 817 N N . ALA B 1 26 ? 9.656 -13.859 -13.141 1 96.56 26 ALA B N 1
ATOM 818 C CA . ALA B 1 26 ? 10.18 -13.922 -11.773 1 96.56 26 ALA B CA 1
ATOM 819 C C . ALA B 1 26 ? 11.695 -13.805 -11.766 1 96.56 26 ALA B C 1
ATOM 821 O O . ALA B 1 26 ? 12.297 -13.469 -10.742 1 96.56 26 ALA B O 1
ATOM 822 N N . ASP B 1 27 ? 12.359 -14.094 -12.898 1 92.75 27 ASP B N 1
ATOM 823 C CA . ASP B 1 27 ? 13.812 -13.969 -12.961 1 92.75 27 ASP B CA 1
ATOM 824 C C . ASP B 1 27 ? 14.234 -12.5 -13.008 1 92.75 27 ASP B C 1
ATOM 826 O O . ASP B 1 27 ? 15.32 -12.148 -12.547 1 92.75 27 ASP B O 1
ATOM 830 N N . ASP B 1 28 ? 13.383 -11.672 -13.477 1 92.81 28 ASP B N 1
ATOM 831 C CA . ASP B 1 28 ? 13.742 -10.281 -13.727 1 92.81 28 ASP B CA 1
ATOM 832 C C . ASP B 1 28 ? 13.047 -9.352 -12.727 1 92.81 28 ASP B C 1
ATOM 834 O O . ASP B 1 28 ? 13.398 -8.172 -12.625 1 92.81 28 ASP B O 1
ATOM 838 N N . ARG B 1 29 ? 11.992 -9.891 -12.109 1 93.12 29 ARG B N 1
ATOM 839 C CA . ARG B 1 29 ? 11.156 -9.055 -11.258 1 93.12 29 ARG B CA 1
ATOM 840 C C . ARG B 1 29 ? 10.805 -9.773 -9.961 1 93.12 29 ARG B C 1
ATOM 842 O O . ARG B 1 29 ? 10.477 -10.953 -9.969 1 93.12 29 ARG B O 1
ATOM 849 N N . THR B 1 30 ? 10.914 -9.07 -8.875 1 94.38 30 THR B N 1
ATOM 850 C CA . THR B 1 30 ? 10.641 -9.656 -7.57 1 94.38 30 THR B CA 1
ATOM 851 C C . THR B 1 30 ? 9.266 -9.219 -7.062 1 94.38 30 THR B C 1
ATOM 853 O O . THR B 1 30 ? 8.578 -9.992 -6.387 1 94.38 30 THR B O 1
ATOM 856 N N . TYR B 1 31 ? 8.844 -7.973 -7.41 1 92.12 31 TYR B N 1
ATOM 857 C CA . TYR B 1 31 ? 7.594 -7.43 -6.883 1 92.12 31 TYR B CA 1
ATOM 858 C C . TYR B 1 31 ? 6.578 -7.219 -8 1 92.12 31 TYR B C 1
ATOM 860 O O . TYR B 1 31 ? 6.891 -6.617 -9.031 1 92.12 31 TYR B O 1
ATOM 868 N N . PHE B 1 32 ? 5.375 -7.805 -7.773 1 95.06 32 PHE B N 1
ATOM 869 C CA . PHE B 1 32 ? 4.285 -7.73 -8.734 1 95.06 32 PHE B CA 1
ATOM 870 C C . PHE B 1 32 ? 3.064 -7.047 -8.125 1 95.06 32 PHE B C 1
ATOM 872 O O . PHE B 1 32 ? 2.525 -7.516 -7.121 1 95.06 32 PHE B O 1
ATOM 879 N N . LYS B 1 33 ? 2.566 -5.973 -8.773 1 91.81 33 LYS B N 1
ATOM 880 C CA . LYS B 1 33 ? 1.297 -5.383 -8.359 1 91.81 33 LYS B CA 1
ATOM 881 C C . LYS B 1 33 ? 0.121 -6.055 -9.062 1 91.81 33 LYS B C 1
ATOM 883 O O . LYS B 1 33 ? 0.17 -6.301 -10.266 1 91.81 33 LYS B O 1
ATOM 888 N N . SER B 1 34 ? -0.924 -6.312 -8.242 1 95 34 SER B N 1
ATOM 8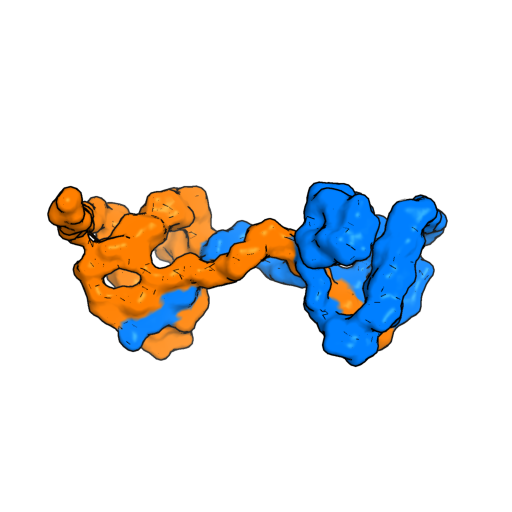89 C CA . SER B 1 34 ? -2.102 -6.969 -8.805 1 95 34 SER B CA 1
ATOM 890 C C . SER B 1 34 ? -2.631 -6.211 -10.016 1 95 34 SER B C 1
ATOM 892 O O . SER B 1 34 ? -3.023 -6.82 -11.016 1 95 34 SER B O 1
ATOM 894 N N . ARG B 1 35 ? -2.648 -4.922 -9.922 1 94.62 35 ARG B N 1
ATOM 895 C CA . ARG B 1 35 ? -3.152 -4.109 -11.023 1 94.62 35 ARG B CA 1
ATOM 896 C C . ARG B 1 35 ? -2.314 -4.312 -12.281 1 94.62 35 ARG B C 1
ATOM 898 O O . ARG B 1 35 ? -2.859 -4.453 -13.383 1 94.62 35 ARG B O 1
ATOM 905 N N . ASN B 1 36 ? -1.039 -4.383 -12.156 1 94.44 36 ASN B N 1
ATOM 906 C CA . ASN B 1 36 ? -0.159 -4.57 -13.305 1 94.44 36 ASN B CA 1
ATOM 907 C C . ASN B 1 36 ? -0.301 -5.969 -13.898 1 94.44 36 ASN B C 1
ATOM 909 O O . ASN B 1 36 ? -0.304 -6.137 -15.117 1 94.44 36 ASN B O 1
ATOM 913 N N . ILE B 1 37 ? -0.375 -6.957 -13 1 97.31 37 ILE B N 1
ATOM 914 C CA . ILE B 1 37 ? -0.633 -8.312 -13.461 1 97.31 37 ILE B CA 1
ATOM 915 C C . ILE B 1 37 ? -1.92 -8.344 -14.281 1 97.31 37 ILE B C 1
ATOM 917 O O . ILE B 1 37 ? -1.949 -8.906 -15.383 1 97.31 37 ILE B O 1
ATOM 921 N N . GLY B 1 38 ? -2.941 -7.73 -13.727 1 97.81 38 GLY B N 1
ATOM 922 C CA . GLY B 1 38 ? -4.215 -7.668 -14.422 1 97.81 38 GLY B CA 1
ATOM 923 C C . GLY B 1 38 ? -4.121 -7.012 -15.789 1 97.81 38 GLY B C 1
ATOM 924 O O . GLY B 1 38 ? -4.641 -7.535 -16.781 1 97.81 38 GLY B O 1
ATOM 925 N N . ASP B 1 39 ? -3.412 -5.945 -15.922 1 96.44 39 ASP B N 1
ATOM 926 C CA . ASP B 1 39 ? -3.252 -5.223 -17.172 1 96.44 39 ASP B CA 1
ATOM 927 C C . ASP B 1 39 ? -2.586 -6.098 -18.234 1 96.44 39 ASP B C 1
ATOM 929 O O . ASP B 1 39 ? -2.951 -6.047 -19.406 1 96.44 39 ASP B O 1
ATOM 933 N N . GLU B 1 40 ? -1.636 -6.898 -17.781 1 97 40 GLU B N 1
ATOM 934 C CA . GLU B 1 40 ? -0.887 -7.742 -18.719 1 97 40 GLU B CA 1
ATOM 935 C C . GLU B 1 40 ? -1.716 -8.938 -19.172 1 97 40 GLU B C 1
ATOM 937 O O . GLU B 1 40 ? -1.561 -9.422 -20.281 1 97 40 GLU B O 1
ATOM 942 N N . LEU B 1 41 ? -2.627 -9.367 -18.391 1 98.5 41 LEU B N 1
ATOM 943 C CA . LEU B 1 41 ? -3.338 -10.617 -18.656 1 98.5 41 LEU B CA 1
ATOM 944 C C . LEU B 1 41 ? -4.789 -10.344 -19.031 1 98.5 41 LEU B C 1
ATOM 946 O O . LEU B 1 41 ? -5.574 -11.281 -19.219 1 98.5 41 LEU B O 1
ATOM 950 N N . ASP B 1 42 ? -5.148 -9.133 -19.078 1 98 42 ASP B N 1
ATOM 951 C CA . ASP B 1 42 ? -6.523 -8.734 -19.375 1 98 42 ASP B CA 1
ATO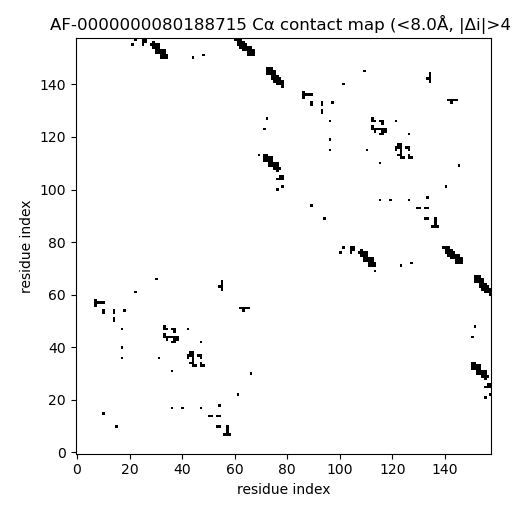M 952 C C . ASP B 1 42 ? -7.48 -9.211 -18.281 1 98 42 ASP B C 1
ATOM 954 O O . ASP B 1 42 ? -8.492 -9.852 -18.578 1 98 42 ASP B O 1
ATOM 958 N N . LEU B 1 43 ? -7.066 -8.977 -17.047 1 98.06 43 LEU B N 1
ATOM 959 C CA . LEU B 1 43 ? -7.855 -9.195 -15.836 1 98.06 43 LEU B CA 1
ATOM 960 C C . LEU B 1 43 ? -7.977 -7.902 -15.031 1 98.06 43 LEU B C 1
ATOM 962 O O . LEU B 1 43 ? -7.191 -6.969 -15.227 1 98.06 43 LEU B O 1
ATOM 966 N N . SER B 1 44 ? -9.023 -7.863 -14.219 1 96.69 44 SER B N 1
ATOM 967 C CA . SER B 1 44 ? -9.086 -6.75 -13.281 1 96.69 44 SER B CA 1
ATOM 968 C C . SER B 1 44 ? -8.141 -6.969 -12.102 1 96.69 44 SER B C 1
ATOM 970 O O . SER B 1 44 ? -7.805 -8.109 -11.773 1 96.69 44 SER B O 1
ATOM 972 N N . ALA B 1 45 ? -7.82 -5.902 -11.461 1 94.5 45 ALA B N 1
ATOM 973 C CA . ALA B 1 45 ? -7.035 -5.992 -10.234 1 94.5 45 ALA B CA 1
ATOM 974 C C . ALA B 1 45 ? -7.746 -6.855 -9.188 1 94.5 45 ALA B C 1
ATOM 976 O O . ALA B 1 45 ? -7.109 -7.637 -8.484 1 94.5 45 ALA B O 1
ATOM 977 N N . LYS B 1 46 ? -9.07 -6.723 -9.188 1 95.19 46 LYS B N 1
ATOM 978 C CA . LYS B 1 46 ? -9.883 -7.484 -8.242 1 95.19 46 LYS B CA 1
ATOM 979 C C . LYS B 1 46 ? -9.797 -8.984 -8.531 1 95.19 46 LYS B C 1
ATOM 981 O O . LYS B 1 46 ? -9.68 -9.789 -7.605 1 95.19 46 LYS B O 1
ATOM 986 N N . GLU B 1 47 ? -9.812 -9.359 -9.75 1 96.81 47 GLU B N 1
ATOM 987 C CA . GLU B 1 47 ? -9.711 -10.758 -10.148 1 96.81 47 GLU B CA 1
ATOM 988 C C . GLU B 1 47 ? -8.344 -11.336 -9.766 1 96.81 47 GLU B C 1
ATOM 990 O O . GLU B 1 47 ? -8.266 -12.445 -9.234 1 96.81 47 GLU B O 1
ATOM 995 N N . VAL B 1 48 ? -7.324 -10.609 -9.969 1 97.88 48 VAL B N 1
ATOM 996 C CA . VAL B 1 48 ? -5.984 -11.078 -9.633 1 97.88 48 VAL B CA 1
ATOM 997 C C . VAL B 1 48 ? -5.859 -11.25 -8.117 1 97.88 48 VAL B C 1
ATOM 999 O O . VAL B 1 48 ? -5.426 -12.305 -7.641 1 97.88 48 VAL B O 1
ATOM 1002 N N . GLY B 1 49 ? -6.25 -10.227 -7.445 1 95.88 49 GLY B N 1
ATOM 1003 C CA . GLY B 1 49 ? -6.176 -10.266 -5.996 1 95.88 49 GLY B CA 1
ATOM 1004 C C . GLY B 1 49 ? -6.914 -11.445 -5.395 1 95.88 49 GLY B C 1
ATOM 1005 O O . GLY B 1 49 ? -6.445 -12.055 -4.426 1 95.88 49 GLY B O 1
ATOM 1006 N N . ALA B 1 50 ? -8.047 -11.805 -5.953 1 96.56 50 ALA B N 1
ATOM 1007 C CA . ALA B 1 50 ? -8.859 -12.906 -5.445 1 96.56 50 ALA B CA 1
ATOM 1008 C C . ALA B 1 50 ? -8.195 -14.25 -5.711 1 96.56 50 ALA B C 1
ATOM 1010 O O . ALA B 1 50 ? -8.469 -15.234 -5.016 1 96.56 50 ALA B O 1
ATOM 1011 N N . ASN B 1 51 ? -7.305 -14.297 -6.668 1 97.69 51 ASN B N 1
ATOM 1012 C CA . ASN B 1 51 ? -6.73 -15.578 -7.07 1 97.69 51 ASN B CA 1
ATOM 1013 C C . ASN B 1 51 ? -5.332 -15.766 -6.488 1 97.69 51 ASN B C 1
ATOM 1015 O O . ASN B 1 51 ? -4.852 -16.891 -6.379 1 97.69 51 ASN B O 1
ATOM 1019 N N . MET B 1 52 ? -4.676 -14.734 -6.066 1 97.69 52 MET B N 1
ATOM 1020 C CA . MET B 1 52 ? -3.279 -14.781 -5.648 1 97.69 52 MET B CA 1
ATOM 1021 C C . MET B 1 52 ? -3.127 -15.562 -4.348 1 97.69 52 MET B C 1
ATOM 1023 O O . MET B 1 52 ? -2.15 -16.297 -4.172 1 97.69 52 MET B O 1
ATOM 1027 N N . PRO B 1 53 ? -4.121 -15.531 -3.439 1 96.44 53 PRO B N 1
ATOM 1028 C CA . PRO B 1 53 ? -3.957 -16.328 -2.223 1 96.44 53 PRO B CA 1
ATOM 1029 C C . PRO B 1 53 ? -3.867 -17.828 -2.506 1 96.44 53 PRO B C 1
ATOM 1031 O O . PRO B 1 53 ? -3.076 -18.531 -1.873 1 96.44 53 PRO B O 1
ATOM 1034 N N . ALA B 1 54 ? -4.637 -18.297 -3.459 1 96.75 54 ALA B N 1
ATOM 1035 C CA . ALA B 1 54 ? -4.562 -19.719 -3.82 1 96.75 54 ALA B CA 1
ATOM 1036 C C . ALA B 1 54 ? -3.189 -20.062 -4.387 1 96.75 54 ALA B C 1
ATOM 1038 O O . ALA B 1 54 ? -2.656 -21.141 -4.117 1 96.75 54 ALA B O 1
ATOM 1039 N N . ILE B 1 55 ? -2.619 -19.156 -5.121 1 97.31 55 ILE B N 1
ATOM 1040 C CA . ILE B 1 55 ? -1.299 -19.375 -5.707 1 97.31 55 ILE B CA 1
ATOM 1041 C C . ILE B 1 55 ? -0.237 -19.344 -4.609 1 97.31 55 ILE B C 1
ATOM 1043 O O . ILE B 1 55 ? 0.697 -20.141 -4.621 1 97.31 55 ILE B O 1
ATOM 1047 N N . GLU B 1 56 ? -0.424 -18.469 -3.75 1 96.44 56 GLU B N 1
ATOM 1048 C CA . GLU B 1 56 ? 0.478 -18.375 -2.605 1 96.44 56 GLU B CA 1
ATOM 1049 C C . GLU B 1 56 ? 0.526 -19.703 -1.832 1 96.44 56 GLU B C 1
ATOM 1051 O O . GLU B 1 56 ? 1.597 -20.125 -1.4 1 96.44 56 GLU B O 1
ATOM 1056 N N . GLU B 1 57 ? -0.596 -20.359 -1.743 1 95.12 57 GLU B N 1
ATOM 1057 C CA . GLU B 1 57 ? -0.73 -21.531 -0.887 1 95.12 57 GLU B CA 1
ATOM 1058 C C . GLU B 1 57 ? -0.455 -22.812 -1.665 1 95.12 57 GLU B C 1
ATOM 1060 O O . GLU B 1 57 ? -0.244 -23.875 -1.07 1 95.12 57 GLU B O 1
ATOM 1065 N N . ALA B 1 58 ? -0.483 -22.719 -2.922 1 95.19 58 ALA B N 1
ATOM 1066 C CA . ALA B 1 58 ? -0.34 -23.906 -3.746 1 95.19 58 ALA B CA 1
ATOM 1067 C C . ALA B 1 58 ? 1.105 -24.406 -3.758 1 95.19 58 ALA B C 1
ATOM 1069 O O . ALA B 1 58 ? 2.014 -23.688 -3.326 1 95.19 58 ALA B O 1
ATOM 1070 N N . ASP B 1 59 ? 1.183 -25.703 -4.219 1 94.06 59 ASP B N 1
ATOM 1071 C CA . ASP B 1 59 ? 2.506 -26.312 -4.352 1 94.06 59 ASP B CA 1
ATOM 1072 C C . ASP B 1 59 ? 3.082 -26.062 -5.746 1 94.06 59 ASP B C 1
ATOM 1074 O O . ASP B 1 59 ? 2.613 -26.641 -6.727 1 94.06 59 ASP B O 1
ATOM 1078 N N . HIS B 1 60 ? 4.02 -25.188 -5.762 1 94.88 60 HIS B N 1
ATOM 1079 C CA . HIS B 1 60 ? 4.723 -24.891 -7 1 94.88 60 HIS B CA 1
ATOM 1080 C C . HIS B 1 60 ? 6.137 -24.391 -6.723 1 94.88 60 HIS B C 1
ATOM 1082 O O . HIS B 1 60 ? 6.59 -24.391 -5.578 1 94.88 60 HIS B O 1
ATOM 1088 N N . ASP B 1 61 ? 6.773 -23.938 -7.801 1 95.25 61 ASP B N 1
ATOM 1089 C CA . ASP B 1 61 ? 8.219 -23.75 -7.734 1 95.25 61 ASP B CA 1
ATOM 1090 C C . ASP B 1 61 ? 8.57 -22.328 -7.324 1 95.25 61 ASP B C 1
ATOM 1092 O O . ASP B 1 61 ? 9.75 -21.984 -7.211 1 95.25 61 ASP B O 1
ATOM 1096 N N . LEU B 1 62 ? 7.605 -21.469 -7.16 1 97 62 LEU B N 1
ATOM 1097 C CA . LEU B 1 62 ? 7.855 -20.094 -6.758 1 97 62 LEU B CA 1
ATOM 1098 C C . LEU B 1 62 ? 7.543 -19.891 -5.277 1 97 62 LEU B C 1
ATOM 1100 O O . LEU B 1 62 ? 6.68 -20.578 -4.723 1 97 62 LEU B O 1
ATOM 1104 N N . ASP B 1 63 ? 8.312 -19.062 -4.645 1 96.31 63 ASP B N 1
ATOM 1105 C CA . ASP B 1 63 ? 7.906 -18.516 -3.352 1 96.31 63 ASP B CA 1
ATOM 1106 C C . ASP B 1 63 ? 7.074 -17.25 -3.523 1 96.31 63 ASP B C 1
ATOM 1108 O O . ASP B 1 63 ? 7.586 -16.219 -3.982 1 96.31 63 ASP B O 1
ATOM 1112 N N . VAL B 1 64 ? 5.828 -17.328 -3.254 1 96.94 64 VAL B N 1
ATOM 1113 C CA . VAL B 1 64 ? 4.879 -16.234 -3.428 1 96.94 64 VAL B CA 1
ATOM 1114 C C . VAL B 1 64 ? 4.336 -15.797 -2.066 1 96.94 64 VAL B C 1
ATOM 1116 O O . VAL B 1 64 ? 3.865 -16.625 -1.288 1 96.94 64 VAL B O 1
ATOM 1119 N N . GLU B 1 65 ? 4.395 -14.562 -1.734 1 94.44 65 GLU B N 1
ATOM 1120 C CA . GLU B 1 65 ? 3.834 -14.062 -0.483 1 94.44 65 GLU B CA 1
ATOM 1121 C C . GLU B 1 65 ? 3.322 -12.633 -0.641 1 94.44 65 GLU B C 1
ATOM 1123 O O . GLU B 1 65 ? 3.887 -11.844 -1.404 1 94.44 65 GLU B O 1
ATOM 1128 N N . ARG B 1 66 ? 2.201 -12.312 -0.065 1 89.69 66 ARG B N 1
ATOM 1129 C CA . ARG B 1 66 ? 1.697 -10.945 -0.041 1 89.69 66 ARG B CA 1
ATOM 1130 C C . ARG B 1 66 ? 2.705 -10 0.608 1 89.69 66 ARG B C 1
ATOM 1132 O O . ARG B 1 66 ? 3.18 -10.258 1.716 1 89.69 66 ARG B O 1
ATOM 1139 N N . TRP B 1 67 ? 2.977 -9.031 -0.319 1 82.88 67 TRP B N 1
ATOM 1140 C CA . TRP B 1 67 ? 3.965 -8.07 0.154 1 82.88 67 TRP B CA 1
ATOM 1141 C C . TRP B 1 67 ? 3.287 -6.875 0.819 1 82.88 67 TRP B C 1
ATOM 1143 O O . TRP B 1 67 ? 2.439 -6.215 0.212 1 82.88 67 TRP B O 1
ATOM 1153 N N . GLY B 1 68 ? 3.637 -6.328 1.733 1 67.12 68 GLY B N 1
ATOM 1154 C CA . GLY B 1 68 ? 3.172 -5.133 2.416 1 67.12 68 GLY B CA 1
ATOM 1155 C C . GLY B 1 68 ? 2.465 -5.43 3.727 1 67.12 68 GLY B C 1
ATOM 1156 O O . GLY B 1 68 ? 1.875 -6.5 3.891 1 67.12 68 GLY B O 1
ATOM 1157 N N . TYR B 1 69 ? 3.084 -5.141 4.832 1 63.31 69 TYR B N 1
ATOM 1158 C CA . TYR B 1 69 ? 2.607 -5.332 6.195 1 63.31 69 TYR B CA 1
ATOM 1159 C C . TYR B 1 69 ? 1.287 -4.605 6.422 1 63.31 69 TYR B C 1
ATOM 1161 O O . TYR B 1 69 ? 0.321 -5.199 6.906 1 63.31 69 TYR B O 1
ATOM 1169 N N . SER B 1 70 ? 1.224 -3.285 6.496 1 61 70 SER B N 1
ATOM 1170 C CA . SER B 1 70 ? 0.033 -2.561 6.926 1 61 70 SER B CA 1
ATOM 1171 C C . SER B 1 70 ? -0.614 -1.815 5.766 1 61 70 SER B C 1
ATOM 1173 O O . SER B 1 70 ? 0.083 -1.271 4.906 1 61 70 SER B O 1
ATOM 1175 N N . SER B 1 71 ? -1.877 -2.207 5.613 1 69.19 71 SER B N 1
ATOM 1176 C CA . SER B 1 71 ? -2.674 -1.514 4.605 1 69.19 71 SER B CA 1
ATOM 1177 C C . SER B 1 71 ? -2.949 -0.071 5.016 1 69.19 71 SER B C 1
ATOM 1179 O O . SER B 1 71 ? -3.654 0.178 5.996 1 69.19 71 SER B O 1
ATOM 1181 N N . SER B 1 72 ? -1.97 0.738 5.102 1 80.94 72 SER B N 1
ATOM 1182 C CA . SER B 1 72 ? -2.244 2.135 5.422 1 80.94 72 SER B CA 1
ATOM 1183 C C . SER B 1 72 ? -1.517 3.074 4.465 1 80.94 72 SER B C 1
ATOM 1185 O O . SER B 1 72 ? -0.438 2.746 3.965 1 80.94 72 SER B O 1
ATOM 1187 N N . THR B 1 73 ? -2.25 4.191 4.25 1 87.62 73 THR B N 1
ATOM 1188 C CA . THR B 1 73 ? -1.633 5.191 3.389 1 87.62 73 THR B CA 1
ATOM 1189 C C . THR B 1 73 ? -0.284 5.633 3.953 1 87.62 73 THR B C 1
ATOM 1191 O O . THR B 1 73 ? -0.148 5.84 5.16 1 87.62 73 THR B O 1
ATOM 1194 N N . THR B 1 74 ? 0.676 5.691 3.02 1 90 74 THR B N 1
ATOM 1195 C CA . THR B 1 74 ? 1.994 6.188 3.4 1 90 74 THR B CA 1
ATOM 1196 C C . THR B 1 74 ? 2.223 7.594 2.859 1 90 74 THR B C 1
ATOM 1198 O O . THR B 1 74 ? 1.818 7.906 1.738 1 90 74 THR B O 1
ATOM 1201 N N . TRP B 1 75 ? 2.867 8.414 3.688 1 94.38 75 TRP B N 1
ATOM 1202 C CA . TRP B 1 75 ? 3.211 9.781 3.326 1 94.38 75 TRP B CA 1
ATOM 1203 C C . TRP B 1 75 ? 4.719 10 3.371 1 94.38 75 TRP B C 1
ATOM 1205 O O . TRP B 1 75 ? 5.395 9.531 4.293 1 94.38 75 TRP B O 1
ATOM 1215 N N . LYS B 1 76 ? 5.234 10.57 2.346 1 94.94 76 LYS B N 1
ATOM 1216 C CA . LYS B 1 76 ? 6.625 11.008 2.33 1 94.94 76 LYS B CA 1
ATOM 1217 C C . LYS B 1 76 ? 6.762 12.422 2.883 1 94.94 76 LYS B C 1
ATOM 1219 O O . LYS B 1 76 ? 6.055 13.336 2.447 1 94.94 76 LYS B O 1
ATOM 1224 N N . VAL B 1 77 ?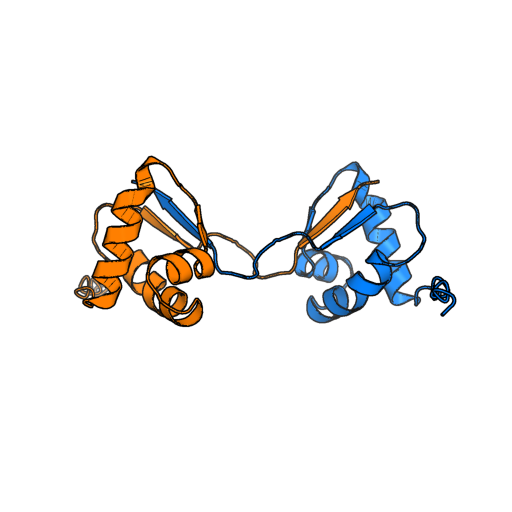 7.633 12.531 3.852 1 97.25 77 VAL B N 1
ATOM 1225 C CA . VAL B 1 77 ? 7.832 13.812 4.523 1 97.25 77 VAL B CA 1
ATOM 1226 C C . VAL B 1 77 ? 9.32 14.148 4.559 1 97.25 77 VAL B C 1
ATOM 1228 O O . VAL B 1 77 ? 10.133 13.352 5.023 1 97.25 77 VAL B O 1
ATOM 1231 N N . VAL B 1 78 ? 9.633 15.359 3.992 1 95.31 78 VAL B N 1
ATOM 1232 C CA . VAL B 1 78 ? 11.023 15.797 3.977 1 95.31 78 VAL B CA 1
ATOM 1233 C C . VAL B 1 78 ? 11.141 17.188 4.598 1 95.31 78 VAL B C 1
ATOM 1235 O O . VAL B 1 78 ? 10.375 18.094 4.258 1 95.31 78 VAL B O 1
ATOM 1238 N N . ALA B 1 79 ? 11.992 17.297 5.547 1 91.56 79 ALA B N 1
ATOM 1239 C CA . ALA B 1 79 ? 12.25 18.594 6.164 1 91.56 79 ALA B CA 1
ATOM 1240 C C . ALA B 1 79 ? 13.102 19.469 5.254 1 91.56 79 ALA B C 1
ATOM 1242 O O . ALA B 1 79 ? 13.906 18.969 4.469 1 91.56 79 ALA B O 1
#

Solvent-accessible surface area (backbone atoms only — not comparable to full-atom values): 9279 Å² total; per-residue (Å²): 133,78,80,71,73,74,69,66,64,77,72,50,72,68,46,45,54,54,49,50,55,47,64,74,40,27,87,83,38,47,73,44,39,25,46,58,54,8,66,74,68,76,45,48,38,66,59,39,58,70,41,46,60,59,58,44,68,35,86,66,83,57,51,48,45,83,39,73,87,71,97,40,64,34,31,37,35,43,103,133,79,79,71,74,74,69,63,64,77,70,51,72,68,46,46,53,54,50,50,55,46,62,75,40,26,88,82,37,47,73,44,38,26,45,58,55,8,65,75,68,77,44,49,37,68,59,39,56,71,42,45,58,58,59,42,67,34,84,66,83,57,51,47,44,83,40,74,89,69,96,46,64,34,31,36,36,42,106

InterPro domains:
  IPR055547 Domain of unknown function DUF7123 [PF23438] (1-77)

Organism: NCBI:txid355548

Secondary structure (DSSP, 8-state):
---------PPPHHHHHHHHHHHHHTTT-SEEEHHHHHHHHT--HHHHHHHHHHHHHS-SSSEEEEE-S----EEEEE-/---------PPPHHHHHHHHHHHHHTTT-SEEEHHHHHHHHT--HHHHHHHHHHHHHS-SSSEEEEE-S----EEEEE-